Protein AF-A0A6B3H731-F1 (afdb_monomer_lite)

Secondary structure (DSSP, 8-state):
--SHHHHHHHHHHHHHHHHHHHHHHHHHHHHHHHTT--------PPPSSEEEEEEEEETTEEEEEEEEEETTEEEEEEEE-HHHHHTPPP-TT-

Structure (mmCIF, N/CA/C/O backbone):
data_AF-A0A6B3H731-F1
#
_entry.id   AF-A0A6B3H731-F1
#
loop_
_atom_site.group_PDB
_atom_site.id
_atom_site.type_symbol
_atom_site.label_atom_id
_atom_site.label_alt_id
_atom_site.label_comp_id
_atom_site.label_asym_id
_atom_site.label_entity_id
_atom_site.label_seq_id
_atom_site.pdbx_PDB_ins_code
_atom_site.Cartn_x
_atom_site.Cartn_y
_atom_site.Cartn_z
_atom_site.occupancy
_atom_site.B_iso_or_equiv
_atom_site.auth_seq_id
_atom_site.auth_comp_id
_atom_site.auth_asym_id
_atom_site.auth_atom_id
_atom_site.pdbx_PDB_model_num
ATOM 1 N N . TRP A 1 1 ? 11.940 8.317 -19.247 1.00 79.12 1 TRP A N 1
ATOM 2 C CA . TRP A 1 1 ? 12.871 7.214 -19.562 1.00 79.12 1 TRP A CA 1
ATOM 3 C C . TRP A 1 1 ? 12.722 6.131 -18.505 1.00 79.12 1 TRP A C 1
ATOM 5 O O . TRP A 1 1 ? 12.724 6.470 -17.331 1.00 79.12 1 TRP A O 1
ATOM 15 N N . SER A 1 2 ? 12.573 4.861 -18.895 1.00 95.94 2 SER A N 1
ATOM 16 C CA . SER A 1 2 ? 12.510 3.724 -17.961 1.00 95.94 2 SER A CA 1
ATOM 17 C C . SER A 1 2 ? 13.787 2.893 -18.087 1.00 95.94 2 SER A C 1
ATOM 19 O O . SER A 1 2 ? 13.890 2.011 -18.933 1.00 95.94 2 SER A O 1
ATOM 21 N N . ASN A 1 3 ? 14.808 3.231 -17.299 1.00 98.25 3 ASN A N 1
ATOM 22 C CA . ASN A 1 3 ? 16.081 2.507 -17.262 1.00 98.25 3 ASN A CA 1
ATOM 23 C C . ASN A 1 3 ? 16.543 2.298 -15.806 1.00 98.25 3 ASN A C 1
ATOM 25 O O . ASN A 1 3 ? 15.879 2.729 -14.862 1.00 98.25 3 ASN A O 1
ATOM 29 N N . ALA A 1 4 ? 17.668 1.605 -15.611 1.00 98.25 4 ALA A N 1
ATOM 30 C CA . ALA A 1 4 ? 18.162 1.268 -14.275 1.00 98.25 4 ALA A CA 1
ATOM 31 C C . ALA A 1 4 ? 18.496 2.497 -13.412 1.00 98.25 4 ALA A C 1
ATOM 33 O O . ALA A 1 4 ? 18.127 2.539 -12.237 1.00 98.25 4 ALA A O 1
ATOM 34 N N . ILE A 1 5 ? 19.150 3.504 -13.994 1.00 98.50 5 ILE A N 1
ATOM 35 C CA . ILE A 1 5 ? 19.560 4.716 -13.277 1.00 98.50 5 ILE A CA 1
ATOM 36 C C . ILE A 1 5 ? 18.344 5.556 -12.898 1.00 98.50 5 ILE A C 1
ATOM 38 O O . ILE A 1 5 ? 18.253 6.001 -11.758 1.00 98.50 5 ILE A O 1
ATOM 42 N N . GLU A 1 6 ? 17.369 5.700 -13.796 1.00 98.56 6 GLU A N 1
ATOM 43 C CA . GLU A 1 6 ? 16.138 6.439 -13.504 1.00 98.56 6 GLU A CA 1
ATOM 44 C C . GLU A 1 6 ? 15.301 5.763 -12.411 1.00 98.56 6 GLU A C 1
ATOM 46 O O . GLU A 1 6 ? 14.752 6.452 -11.557 1.00 98.56 6 GLU A O 1
ATOM 51 N N . ARG A 1 7 ? 15.267 4.422 -12.349 1.00 98.19 7 ARG A N 1
ATOM 52 C CA . ARG A 1 7 ? 14.618 3.694 -11.241 1.00 98.19 7 ARG A CA 1
ATOM 53 C C . ARG A 1 7 ? 15.286 3.970 -9.891 1.00 98.19 7 ARG A C 1
ATOM 55 O O . ARG A 1 7 ? 14.600 4.088 -8.878 1.00 98.19 7 ARG A O 1
ATOM 62 N N . ASN A 1 8 ? 16.614 4.078 -9.862 1.00 98.56 8 ASN A N 1
ATOM 63 C CA . ASN A 1 8 ? 17.347 4.428 -8.644 1.00 98.56 8 ASN A CA 1
ATOM 64 C C . ASN A 1 8 ? 17.148 5.897 -8.267 1.00 98.56 8 ASN A C 1
ATOM 66 O O . ASN A 1 8 ? 16.852 6.181 -7.108 1.00 98.56 8 ASN A O 1
ATOM 70 N N . ARG A 1 9 ? 17.223 6.807 -9.247 1.00 98.50 9 ARG A N 1
ATOM 71 C CA . ARG A 1 9 ? 16.932 8.233 -9.061 1.00 98.50 9 ARG A CA 1
ATOM 72 C C . ARG A 1 9 ? 15.538 8.420 -8.468 1.00 98.50 9 ARG A C 1
ATOM 74 O O . ARG A 1 9 ? 15.415 9.038 -7.417 1.00 98.50 9 ARG A O 1
ATOM 81 N N . ALA A 1 10 ? 14.511 7.830 -9.077 1.00 98.38 10 ALA A N 1
ATOM 82 C CA . ALA A 1 10 ? 13.131 7.934 -8.608 1.00 98.38 10 ALA A CA 1
ATOM 83 C C . ALA A 1 10 ? 12.977 7.492 -7.144 1.00 98.38 10 ALA A C 1
ATOM 85 O O . ALA A 1 10 ? 12.314 8.170 -6.363 1.00 98.38 10 ALA A O 1
ATOM 86 N N . ARG A 1 11 ? 13.649 6.405 -6.739 1.00 98.44 11 ARG A N 1
ATOM 87 C CA . ARG A 1 11 ? 13.611 5.920 -5.353 1.00 98.44 11 ARG A CA 1
ATOM 88 C C . ARG A 1 11 ? 14.160 6.939 -4.356 1.00 98.44 11 ARG A C 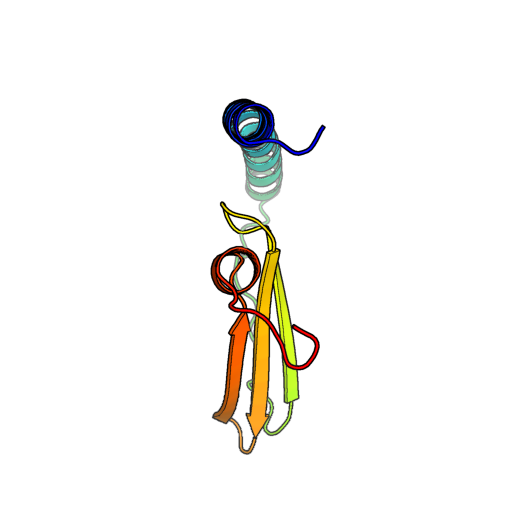1
ATOM 90 O O . ARG A 1 11 ? 13.559 7.117 -3.303 1.00 98.44 11 ARG A O 1
ATOM 97 N N . THR A 1 12 ? 15.261 7.619 -4.673 1.00 98.62 12 THR A N 1
ATOM 98 C CA . THR A 1 12 ? 15.823 8.654 -3.788 1.00 98.62 12 THR A CA 1
ATOM 99 C C . THR A 1 12 ? 14.915 9.877 -3.694 1.00 98.62 12 THR A C 1
ATOM 101 O O . THR A 1 12 ? 14.716 10.407 -2.606 1.00 98.62 12 THR A O 1
ATOM 104 N N . TYR A 1 13 ? 14.279 10.286 -4.794 1.00 98.62 13 TYR A N 1
ATOM 105 C CA . TYR A 1 13 ? 13.273 11.354 -4.738 1.00 98.62 13 TYR A CA 1
ATOM 106 C C . TYR A 1 13 ? 12.054 10.944 -3.900 1.00 98.62 13 TYR A C 1
ATOM 108 O O . TYR A 1 13 ? 11.526 11.762 -3.149 1.00 98.62 13 TYR A O 1
ATOM 116 N N . PHE A 1 14 ? 11.648 9.671 -3.956 1.00 98.62 14 PHE A N 1
ATOM 117 C CA . PHE A 1 14 ? 10.541 9.170 -3.143 1.00 98.62 14 PHE A CA 1
ATOM 118 C C . PHE A 1 14 ? 10.838 9.202 -1.636 1.00 98.62 14 PHE A C 1
ATOM 120 O O . PHE A 1 14 ? 9.918 9.377 -0.848 1.00 98.62 14 PHE A O 1
ATOM 127 N N . GLN A 1 15 ? 12.104 9.104 -1.212 1.00 98.81 15 GLN A N 1
ATOM 128 C CA . GLN A 1 15 ? 12.469 9.286 0.202 1.00 98.81 15 GLN A CA 1
ATOM 129 C C . GLN A 1 15 ? 12.097 10.692 0.694 1.00 98.81 15 GLN A C 1
ATOM 131 O O . GLN A 1 15 ? 11.454 10.834 1.733 1.00 98.81 15 GLN A O 1
ATOM 136 N N . ALA A 1 16 ? 12.456 11.726 -0.074 1.00 98.75 16 ALA A N 1
ATOM 137 C CA . ALA A 1 16 ? 12.109 13.109 0.250 1.00 98.75 16 ALA A CA 1
ATOM 138 C C . ALA A 1 16 ? 10.596 13.355 0.144 1.00 98.75 16 ALA A C 1
ATOM 140 O O . ALA A 1 16 ? 10.015 14.009 1.008 1.00 98.75 16 ALA A O 1
ATOM 141 N N . TYR A 1 17 ? 9.947 12.782 -0.874 1.00 98.81 17 TYR A N 1
ATOM 142 C CA . TYR A 1 17 ? 8.494 12.842 -1.022 1.00 98.81 17 TYR A CA 1
ATOM 143 C C . TYR A 1 17 ? 7.773 12.243 0.194 1.00 98.81 17 TYR A C 1
ATOM 145 O O . TYR A 1 17 ? 6.887 12.877 0.757 1.00 98.81 17 TYR A O 1
ATOM 153 N N . ALA A 1 18 ? 8.182 11.052 0.638 1.00 98.56 18 ALA A N 1
ATOM 154 C CA . ALA A 1 18 ? 7.596 10.385 1.796 1.00 98.56 18 ALA A CA 1
ATOM 155 C C . ALA A 1 18 ? 7.802 11.188 3.089 1.00 98.56 18 ALA A C 1
ATOM 157 O O . ALA A 1 18 ? 6.892 11.254 3.910 1.00 98.56 18 ALA A O 1
ATOM 158 N N . ALA A 1 19 ? 8.955 11.846 3.254 1.00 98.75 19 ALA A N 1
ATOM 159 C CA . ALA A 1 19 ? 9.189 12.745 4.383 1.00 98.75 19 ALA A CA 1
ATOM 160 C C . ALA A 1 19 ? 8.233 13.952 4.367 1.00 98.75 19 ALA A C 1
ATOM 162 O O . ALA A 1 19 ? 7.654 14.291 5.396 1.00 98.75 19 ALA A O 1
ATOM 163 N N . ALA A 1 20 ? 8.016 14.565 3.199 1.00 98.81 20 ALA A N 1
ATOM 164 C CA . ALA A 1 20 ? 7.064 15.666 3.053 1.00 98.81 20 ALA A CA 1
ATOM 165 C C . ALA A 1 20 ? 5.616 15.217 3.321 1.00 98.81 20 ALA A C 1
ATOM 167 O O . ALA A 1 20 ? 4.889 15.884 4.054 1.00 98.81 20 ALA A O 1
ATOM 168 N N . ALA A 1 21 ? 5.214 14.058 2.791 1.00 98.75 21 ALA A N 1
ATOM 169 C CA . ALA A 1 21 ? 3.902 13.475 3.057 1.00 98.75 21 ALA A CA 1
ATOM 170 C C . ALA A 1 21 ? 3.703 13.174 4.553 1.00 98.75 21 ALA A C 1
ATOM 172 O O . ALA A 1 21 ? 2.639 13.447 5.100 1.00 98.75 21 ALA A O 1
ATOM 173 N N . ALA A 1 22 ? 4.737 12.676 5.239 1.00 98.81 22 ALA A N 1
ATOM 174 C CA . ALA A 1 22 ? 4.678 12.404 6.672 1.00 98.81 22 ALA A CA 1
ATOM 175 C C . ALA A 1 22 ? 4.447 13.672 7.508 1.00 98.81 22 ALA A C 1
ATOM 177 O O . ALA A 1 22 ? 3.677 13.617 8.463 1.00 98.81 22 ALA A O 1
ATOM 178 N N . LEU A 1 23 ? 5.059 14.808 7.147 1.00 98.81 23 LEU A N 1
ATOM 179 C CA . LEU A 1 23 ? 4.791 16.089 7.816 1.00 98.81 23 LEU A CA 1
ATOM 180 C C . LEU A 1 23 ? 3.324 16.498 7.661 1.00 98.81 23 LEU A C 1
ATOM 182 O O . LEU A 1 23 ? 2.674 16.811 8.654 1.00 98.81 23 LEU A O 1
ATOM 186 N N . HIS A 1 24 ? 2.786 16.399 6.444 1.00 98.69 24 HIS A N 1
ATOM 187 C CA . HIS A 1 24 ? 1.375 16.681 6.189 1.00 98.69 24 HIS A CA 1
ATOM 188 C C . HIS A 1 24 ? 0.448 15.775 7.018 1.00 98.69 24 HIS A C 1
ATOM 190 O O . HIS A 1 24 ? -0.453 16.260 7.696 1.00 98.69 24 HIS A O 1
ATOM 196 N N . PHE A 1 25 ? 0.685 14.460 7.031 1.00 98.75 25 PHE A N 1
ATOM 197 C CA . PHE A 1 25 ? -0.141 13.535 7.812 1.00 98.75 25 PHE A CA 1
ATOM 198 C C . PHE A 1 25 ? 0.001 13.737 9.324 1.00 98.75 25 PHE A C 1
ATOM 200 O O . PHE A 1 25 ? -0.974 13.557 10.049 1.00 98.75 25 PHE A O 1
ATOM 207 N N . ALA A 1 26 ? 1.179 14.137 9.810 1.00 98.81 26 ALA A N 1
ATOM 208 C CA . ALA A 1 26 ? 1.375 14.474 11.215 1.00 98.81 26 ALA A CA 1
ATOM 209 C C . ALA A 1 26 ? 0.561 15.713 11.617 1.00 98.81 26 ALA A C 1
ATOM 211 O O . ALA A 1 26 ? -0.058 15.711 12.678 1.00 98.81 26 ALA A O 1
ATOM 212 N N . GLU A 1 27 ? 0.510 16.743 10.771 1.00 98.75 27 GLU A N 1
ATOM 213 C CA . GLU A 1 27 ? -0.335 17.922 10.999 1.00 98.75 27 GLU A CA 1
ATOM 214 C C . GLU A 1 27 ? -1.818 17.540 11.056 1.00 98.75 27 GLU A C 1
ATOM 216 O O . GLU A 1 27 ? -2.492 17.871 12.032 1.00 98.75 27 GLU A O 1
ATOM 221 N N . GLN A 1 28 ? -2.297 16.762 10.081 1.00 98.75 28 GLN A N 1
ATOM 222 C CA . GLN A 1 28 ? -3.680 16.271 10.051 1.00 98.75 28 GLN A CA 1
ATOM 223 C C . GLN A 1 28 ? -4.020 15.430 11.292 1.00 98.75 28 GLN A C 1
ATOM 225 O O . GLN A 1 28 ? -5.046 15.643 11.933 1.00 98.75 28 GLN A O 1
ATOM 230 N N . ALA A 1 29 ? -3.131 14.522 11.703 1.00 98.62 29 ALA A N 1
ATOM 231 C CA . ALA A 1 29 ? -3.325 13.734 12.918 1.00 98.62 29 ALA A CA 1
ATOM 232 C C . ALA A 1 29 ? -3.393 14.617 14.179 1.00 98.62 29 ALA A C 1
ATOM 234 O O . ALA A 1 29 ? -4.209 14.375 15.070 1.00 98.62 29 ALA A O 1
ATOM 235 N N . MET A 1 30 ? -2.570 15.667 14.262 1.00 98.69 30 MET A N 1
ATOM 236 C CA . MET A 1 30 ? -2.613 16.609 15.382 1.00 98.69 30 MET A CA 1
ATOM 237 C C . MET A 1 30 ? -3.899 17.439 15.404 1.00 98.69 30 MET A C 1
ATOM 239 O O . MET A 1 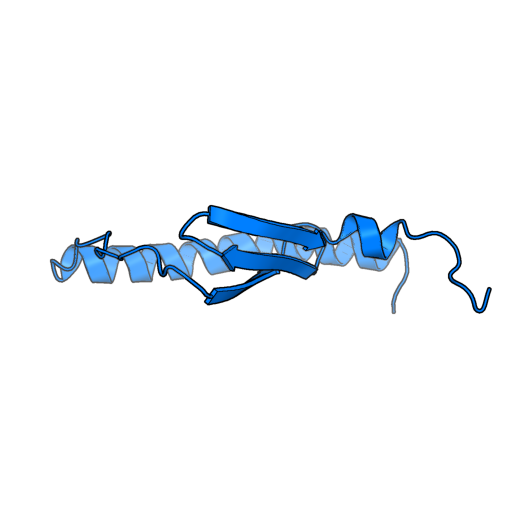30 ? -4.387 17.752 16.491 1.00 98.69 30 MET A O 1
ATOM 243 N N . GLU A 1 31 ? -4.455 17.797 14.246 1.00 98.69 31 GLU A N 1
ATOM 244 C CA . GLU A 1 31 ? -5.754 18.474 14.145 1.00 98.69 31 GLU A CA 1
ATOM 245 C C . GLU A 1 31 ? -6.890 17.602 14.692 1.00 98.69 31 GLU A C 1
ATOM 247 O O . GLU A 1 31 ? -7.670 18.078 15.520 1.00 98.69 31 GLU A O 1
ATOM 252 N N . GLU A 1 32 ? -6.938 16.322 14.313 1.00 98.75 32 GLU A N 1
ATOM 253 C CA . GLU A 1 32 ? -7.912 15.351 14.834 1.00 98.75 32 GLU A CA 1
ATOM 254 C C . GLU A 1 32 ? -7.833 15.232 16.363 1.00 98.75 32 GLU A C 1
ATOM 256 O O . GLU A 1 32 ? -8.840 15.381 17.065 1.00 98.75 32 GLU A O 1
ATOM 261 N N . VAL A 1 33 ? -6.618 15.065 16.900 1.00 98.56 33 VAL A N 1
ATOM 262 C CA . VAL A 1 33 ? -6.384 14.960 18.349 1.00 98.56 33 VAL A CA 1
ATOM 263 C C . VAL A 1 33 ? -6.788 16.243 19.078 1.00 98.56 33 VAL A C 1
ATOM 265 O O . VAL A 1 33 ? -7.466 16.178 20.104 1.00 98.56 33 VAL A O 1
ATOM 268 N N . ARG A 1 34 ? -6.414 17.421 18.559 1.00 98.56 34 ARG A N 1
ATOM 269 C CA . ARG A 1 34 ? -6.771 18.722 19.160 1.00 98.56 34 ARG A CA 1
ATOM 270 C C . ARG A 1 34 ? -8.272 18.984 19.138 1.00 98.56 34 ARG A C 1
ATOM 272 O O . ARG A 1 34 ? -8.781 19.635 20.044 1.00 98.56 34 ARG A O 1
ATOM 279 N N . ALA A 1 35 ? -8.973 18.468 18.135 1.00 98.62 35 ALA A N 1
ATOM 280 C CA . ALA A 1 35 ? -10.425 18.529 18.057 1.00 98.62 35 ALA A CA 1
ATOM 281 C C . ALA A 1 35 ? -11.130 17.476 18.937 1.00 98.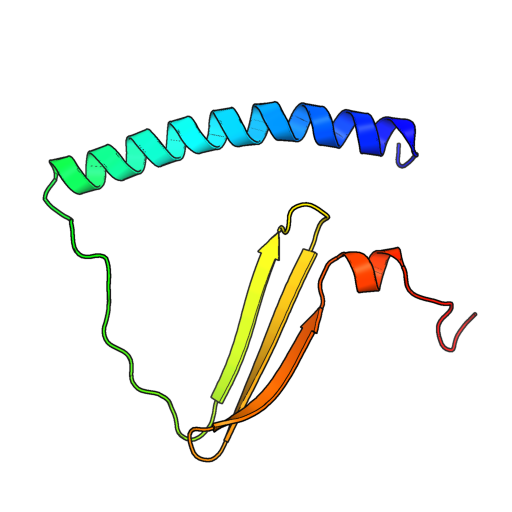62 35 ALA A C 1
ATOM 283 O O . ALA A 1 35 ? -12.359 17.421 18.949 1.00 98.62 35 ALA A O 1
ATOM 284 N N . GLY A 1 36 ? -10.376 16.640 19.661 1.00 98.69 36 GLY A N 1
ATOM 285 C CA . GLY A 1 36 ? -10.904 15.595 20.538 1.00 98.69 36 GLY A CA 1
ATOM 286 C C . GLY A 1 36 ? -11.383 14.335 19.811 1.00 98.69 36 GLY A C 1
ATOM 287 O O . GLY A 1 36 ? -11.955 13.455 20.452 1.00 98.69 36 GLY A O 1
ATOM 288 N N . ARG A 1 37 ? -11.152 14.212 18.496 1.00 98.50 37 ARG A N 1
ATOM 289 C CA . ARG A 1 37 ? -11.537 13.041 17.692 1.00 98.50 37 ARG A CA 1
ATOM 290 C C . ARG A 1 37 ? -10.468 11.959 17.801 1.00 98.50 37 ARG A C 1
ATOM 292 O O . ARG A 1 37 ? -9.589 11.829 16.960 1.00 98.50 37 ARG A O 1
ATOM 299 N N . THR A 1 38 ? -10.525 11.199 18.889 1.00 98.19 38 THR A N 1
ATOM 300 C CA . THR A 1 38 ? -9.503 10.198 19.243 1.00 98.19 38 THR A CA 1
ATOM 301 C C . THR A 1 38 ? -9.967 8.747 19.086 1.00 98.19 38 THR A C 1
ATOM 303 O O . THR A 1 38 ? -9.229 7.825 19.438 1.00 98.19 38 THR A O 1
ATOM 306 N N . GLN A 1 39 ? -11.167 8.513 18.541 1.00 98.00 39 GLN A N 1
ATOM 307 C CA . GLN A 1 39 ? -11.620 7.169 18.180 1.00 98.00 39 GLN A CA 1
ATOM 308 C C . GLN A 1 39 ? -10.746 6.616 17.045 1.00 98.00 39 GLN A C 1
ATOM 310 O O . GLN A 1 39 ? -10.548 7.268 16.027 1.00 98.00 39 GLN A O 1
ATOM 315 N N . THR A 1 40 ? -10.225 5.405 17.224 1.00 97.62 40 THR A N 1
ATOM 316 C CA . THR A 1 40 ? -9.288 4.756 16.283 1.00 97.62 40 THR A CA 1
ATOM 317 C C . THR A 1 40 ? -9.744 3.362 15.847 1.00 97.62 40 THR A C 1
ATOM 319 O O . THR A 1 40 ? -9.027 2.672 15.127 1.00 97.62 40 THR A O 1
ATOM 322 N N . TRP A 1 41 ? -10.939 2.944 16.275 1.00 97.94 41 TRP A N 1
ATOM 323 C CA . TRP A 1 41 ? -11.513 1.634 15.994 1.00 97.94 41 TRP A CA 1
ATOM 324 C C . TRP A 1 41 ? -13.021 1.736 15.771 1.00 97.94 41 TRP A C 1
ATOM 326 O O . TRP A 1 41 ? -13.709 2.457 16.498 1.00 97.94 41 TRP A O 1
ATOM 336 N N . GLU A 1 42 ? -13.508 0.971 14.800 1.00 97.56 42 GLU A N 1
ATOM 337 C CA . GLU A 1 42 ? -14.926 0.766 14.524 1.00 97.56 42 GLU A CA 1
ATOM 338 C C . GLU A 1 42 ? -15.223 -0.734 14.597 1.00 97.56 42 GLU A C 1
ATOM 340 O O . GLU A 1 42 ? -14.423 -1.551 14.128 1.00 97.56 42 GLU A O 1
ATOM 345 N N . GLN A 1 43 ? -16.341 -1.109 15.220 1.00 97.81 43 GLN A N 1
ATOM 346 C CA . GLN A 1 43 ? -16.717 -2.515 15.309 1.00 97.81 43 GLN A CA 1
ATOM 347 C C . GLN A 1 43 ? -17.180 -3.006 13.935 1.00 97.81 43 GLN A C 1
ATOM 349 O O . GLN A 1 43 ? -17.859 -2.298 13.197 1.00 97.81 43 GLN A O 1
ATOM 354 N N . PHE A 1 44 ? -16.825 -4.240 13.594 1.00 97.31 44 PHE A N 1
ATOM 355 C CA . PHE A 1 44 ? -17.314 -4.895 12.392 1.00 97.31 44 PHE A CA 1
ATOM 356 C C . PHE A 1 44 ? -17.658 -6.348 12.698 1.00 97.31 44 PHE A C 1
ATOM 358 O O . PHE A 1 44 ? -17.050 -6.971 13.572 1.00 97.31 44 PHE A O 1
ATOM 365 N N . ASP A 1 45 ? -18.599 -6.883 11.932 1.00 97.88 45 ASP A N 1
ATOM 366 C CA . ASP A 1 45 ? -18.958 -8.294 11.949 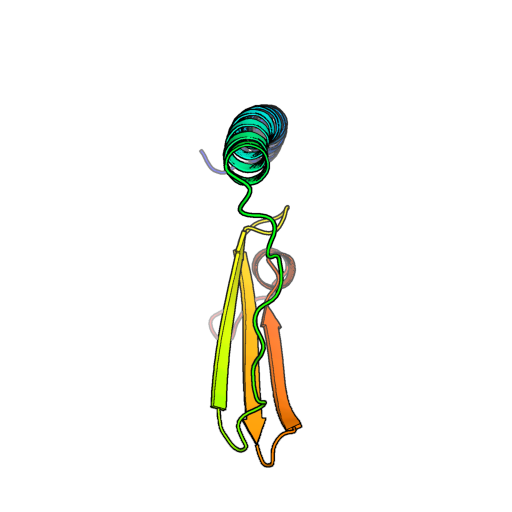1.00 97.88 45 ASP A CA 1
ATOM 367 C C . ASP A 1 45 ? -18.343 -8.991 10.733 1.00 97.88 45 ASP A C 1
ATOM 369 O O . ASP A 1 45 ? -18.255 -8.422 9.641 1.00 97.88 45 ASP A O 1
ATOM 373 N N . VAL A 1 46 ? -17.893 -10.233 10.915 1.00 97.56 46 VAL A N 1
ATOM 374 C CA . VAL A 1 46 ? -17.390 -11.048 9.806 1.00 97.56 46 VAL A CA 1
ATOM 375 C C . VAL A 1 46 ? -18.598 -11.615 9.054 1.00 97.56 46 VAL A C 1
ATOM 377 O O . VAL A 1 46 ? -19.382 -12.342 9.662 1.00 97.56 46 VAL A O 1
ATOM 380 N N . PRO A 1 47 ? -18.775 -11.306 7.758 1.00 97.88 47 PRO A N 1
ATOM 381 C CA . PRO A 1 47 ? -19.882 -11.853 6.979 1.00 97.88 47 PRO A CA 1
ATOM 382 C C . PRO A 1 47 ? -19.686 -13.354 6.731 1.00 97.88 47 PRO A C 1
ATOM 384 O O . PRO A 1 47 ? -18.553 -13.807 6.573 1.00 97.88 47 PRO A O 1
ATOM 387 N N . ASP A 1 48 ? -20.779 -14.115 6.618 1.00 98.31 48 ASP A N 1
ATOM 388 C CA . ASP A 1 48 ? -20.705 -15.538 6.253 1.00 98.31 48 ASP A CA 1
ATOM 389 C C . ASP A 1 48 ? -20.125 -15.732 4.840 1.00 98.31 48 ASP A C 1
ATOM 391 O O . ASP A 1 48 ? -19.285 -16.602 4.636 1.00 98.31 48 ASP A O 1
ATOM 395 N N . GLU A 1 49 ? -20.510 -14.876 3.887 1.00 98.56 49 GLU A N 1
ATOM 396 C CA . GLU A 1 49 ? -20.057 -14.879 2.489 1.00 98.56 49 GLU A CA 1
ATOM 397 C C . GLU A 1 49 ? -19.656 -13.461 2.058 1.00 98.56 49 GLU A C 1
ATOM 399 O O . GLU A 1 49 ? -20.431 -12.516 2.218 1.00 98.56 49 GLU A O 1
ATOM 404 N N . SER A 1 50 ? -18.454 -13.284 1.498 1.00 98.50 50 SER A N 1
ATOM 405 C CA . SER A 1 50 ? -18.005 -11.982 0.979 1.00 98.50 50 SER A CA 1
ATOM 406 C C . SER A 1 50 ? -16.795 -12.096 0.050 1.00 98.50 50 SER A C 1
ATOM 408 O O . SER A 1 50 ? -16.033 -13.062 0.101 1.00 98.50 50 SER A O 1
ATOM 410 N N . ILE A 1 51 ? -16.584 -11.071 -0.778 1.00 98.56 51 ILE A N 1
ATOM 411 C CA . ILE A 1 51 ? -15.345 -10.860 -1.529 1.00 98.56 51 ILE A CA 1
ATOM 412 C C . ILE A 1 51 ? -14.773 -9.485 -1.190 1.00 98.56 51 ILE A C 1
ATOM 414 O O . ILE A 1 51 ? -15.509 -8.511 -1.047 1.00 98.56 51 ILE A O 1
ATOM 418 N N . GLY A 1 52 ? -13.450 -9.396 -1.089 1.00 98.38 52 GLY A N 1
ATOM 419 C CA . GLY A 1 52 ? -12.758 -8.153 -0.774 1.00 98.38 52 GLY A CA 1
ATOM 420 C C . GLY A 1 52 ? -11.436 -8.032 -1.514 1.00 98.38 52 GLY A C 1
ATOM 421 O O . GLY A 1 52 ? -10.746 -9.025 -1.759 1.00 98.38 52 GLY A O 1
ATOM 422 N N . VAL A 1 53 ? -11.072 -6.795 -1.851 1.00 98.50 53 VAL A N 1
ATOM 423 C CA . VAL A 1 53 ? -9.753 -6.466 -2.386 1.00 98.50 53 VAL A CA 1
ATOM 424 C C . VAL A 1 53 ? -9.163 -5.272 -1.643 1.00 98.50 53 VAL A C 1
ATOM 426 O O . VAL A 1 53 ? -9.801 -4.231 -1.514 1.00 98.50 53 VAL A O 1
ATOM 429 N N . GLY A 1 54 ? -7.941 -5.434 -1.141 1.00 98.50 54 GLY A N 1
ATOM 430 C CA . GLY A 1 54 ? -7.147 -4.353 -0.562 1.00 98.50 54 GLY A CA 1
ATOM 431 C C . GLY A 1 54 ? -6.042 -3.945 -1.525 1.00 98.50 54 GLY A C 1
ATOM 432 O O . GLY A 1 54 ? -5.269 -4.803 -1.946 1.00 98.50 54 GLY A O 1
ATOM 433 N N . PHE A 1 55 ? -5.956 -2.656 -1.853 1.00 98.69 55 PHE A N 1
ATOM 434 C CA . PHE A 1 55 ? -4.886 -2.094 -2.676 1.00 98.69 55 PHE A CA 1
ATOM 435 C C . PHE A 1 55 ? -3.970 -1.214 -1.840 1.00 98.69 55 PHE A C 1
ATOM 437 O O . PHE A 1 55 ? -4.424 -0.467 -0.975 1.00 98.69 55 PHE A O 1
ATOM 444 N N . THR A 1 56 ? -2.678 -1.263 -2.139 1.00 98.25 56 THR A N 1
ATOM 445 C CA . THR A 1 56 ? -1.714 -0.286 -1.641 1.00 98.25 56 THR A CA 1
ATOM 446 C C . THR A 1 56 ? -0.527 -0.180 -2.591 1.00 98.25 56 THR A C 1
ATOM 448 O O . THR A 1 56 ? -0.177 -1.139 -3.283 1.00 98.25 56 THR A O 1
ATOM 451 N N . GLU A 1 57 ? 0.111 0.984 -2.617 1.00 98.19 57 GLU A N 1
ATOM 452 C CA . GLU A 1 57 ? 1.436 1.129 -3.212 1.00 98.19 57 GLU A CA 1
ATOM 453 C C . GLU A 1 57 ? 2.475 0.676 -2.188 1.00 98.19 57 GLU A C 1
ATOM 455 O O . GLU A 1 57 ? 2.825 1.394 -1.248 1.00 98.19 57 GLU A O 1
ATOM 460 N N . ALA A 1 58 ? 2.963 -0.554 -2.349 1.00 97.88 58 ALA A N 1
ATOM 461 C CA . ALA A 1 58 ? 4.063 -1.045 -1.540 1.00 97.88 58 ALA A CA 1
ATOM 462 C C . ALA A 1 58 ? 5.376 -0.362 -1.959 1.00 97.88 58 ALA A C 1
ATOM 464 O O . ALA A 1 58 ? 5.505 0.225 -3.030 1.00 97.88 58 ALA A O 1
ATOM 465 N N . VAL A 1 59 ? 6.427 -0.521 -1.150 1.00 97.88 59 VAL A N 1
ATOM 466 C CA . VAL A 1 59 ? 7.738 0.144 -1.350 1.00 97.88 59 VAL A CA 1
ATOM 467 C C . VAL A 1 59 ? 8.386 -0.146 -2.723 1.00 97.88 59 VAL A C 1
ATOM 469 O O . VAL A 1 59 ? 9.339 0.517 -3.131 1.00 97.88 59 VAL A O 1
ATOM 472 N N . ARG A 1 60 ? 7.906 -1.166 -3.443 1.00 98.31 60 ARG A N 1
ATOM 473 C CA . ARG A 1 60 ? 8.421 -1.586 -4.755 1.00 98.31 60 ARG A CA 1
ATOM 474 C C . ARG A 1 60 ? 7.380 -1.477 -5.883 1.00 98.31 60 ARG A C 1
ATOM 476 O O . ARG A 1 60 ? 7.667 -1.953 -6.977 1.00 98.31 60 ARG A O 1
ATOM 483 N N . GLY A 1 61 ? 6.218 -0.874 -5.626 1.00 98.06 61 GLY A N 1
ATOM 484 C CA . GLY A 1 61 ? 5.098 -0.740 -6.561 1.00 98.06 61 GLY A CA 1
ATOM 485 C C . GLY A 1 61 ? 3.817 -1.417 -6.062 1.00 98.06 61 GLY A C 1
ATOM 486 O O . GLY A 1 61 ? 3.708 -1.761 -4.883 1.00 98.06 61 GLY A O 1
ATOM 487 N N . VAL A 1 62 ? 2.897 -1.677 -6.993 1.00 98.19 62 VAL A N 1
ATOM 488 C CA . VAL A 1 62 ? 1.551 -2.214 -6.739 1.00 98.19 62 VAL A CA 1
ATOM 489 C C . VAL A 1 62 ? 1.525 -3.455 -5.839 1.00 98.19 62 VAL A C 1
ATOM 491 O O . VAL A 1 62 ? 2.263 -4.418 -6.052 1.00 98.19 62 VAL A O 1
ATOM 494 N N . LEU A 1 63 ? 0.628 -3.445 -4.855 1.00 98.62 63 LEU A N 1
ATOM 495 C CA . LEU A 1 63 ? 0.253 -4.592 -4.035 1.00 98.62 63 LEU A CA 1
ATOM 496 C C . LEU A 1 63 ? -1.275 -4.699 -3.985 1.00 98.62 63 LEU A C 1
ATOM 498 O O . LEU A 1 63 ? -1.955 -3.739 -3.618 1.00 98.62 63 LEU A O 1
ATOM 502 N N . SER A 1 64 ? -1.803 -5.884 -4.300 1.00 98.62 64 SER A N 1
ATOM 503 C CA . SER A 1 64 ? -3.211 -6.218 -4.075 1.00 98.62 64 SER A CA 1
ATOM 504 C C . SER A 1 64 ? -3.363 -7.484 -3.239 1.00 98.62 64 SER A C 1
ATOM 506 O O . SER A 1 64 ? -2.621 -8.449 -3.404 1.00 98.62 64 SER A O 1
ATOM 508 N N . HIS A 1 65 ? -4.315 -7.483 -2.312 1.00 98.75 65 HIS A N 1
ATOM 509 C CA . HIS A 1 65 ? -4.727 -8.658 -1.546 1.00 98.75 65 HIS A CA 1
ATOM 510 C C . HIS A 1 65 ? -6.171 -8.983 -1.912 1.00 98.75 65 HIS A C 1
ATOM 512 O O . HIS A 1 65 ? -7.050 -8.164 -1.667 1.00 98.75 65 HIS A O 1
ATOM 518 N N . HIS A 1 66 ? -6.416 -10.162 -2.481 1.00 98.69 66 HIS A N 1
ATOM 519 C CA . HIS A 1 66 ? -7.749 -10.627 -2.864 1.00 98.69 66 HIS A CA 1
ATOM 520 C C . HIS A 1 66 ? -8.216 -11.705 -1.882 1.00 98.69 66 HIS A C 1
ATOM 522 O O . HIS A 1 66 ? -7.579 -12.754 -1.776 1.00 98.69 66 HIS A O 1
ATOM 528 N N . MET A 1 67 ? -9.313 -11.449 -1.169 1.00 98.56 67 MET A N 1
ATOM 529 C CA . MET A 1 67 ? -9.888 -12.343 -0.160 1.00 98.56 67 MET A CA 1
ATOM 530 C C . MET A 1 67 ? -11.301 -12.772 -0.566 1.00 98.56 67 MET A C 1
ATOM 532 O O . MET A 1 67 ? -12.096 -11.958 -1.032 1.00 98.56 67 MET A O 1
ATOM 536 N N . VAL A 1 68 ? -11.618 -14.045 -0.339 1.00 98.81 68 VAL A N 1
ATOM 537 C CA . VAL A 1 68 ? -12.979 -14.591 -0.388 1.00 98.81 68 VAL A CA 1
ATOM 538 C C . VAL A 1 68 ? -13.284 -15.224 0.964 1.00 98.81 68 VAL A C 1
ATOM 540 O O . VAL A 1 68 ? -12.488 -16.029 1.456 1.00 98.81 68 VAL A O 1
ATOM 543 N N . ILE A 1 69 ? -14.426 -14.869 1.544 1.00 98.75 69 ILE A N 1
ATOM 544 C CA . ILE A 1 69 ? -14.958 -15.430 2.785 1.00 98.75 69 ILE A CA 1
ATOM 545 C C . ILE A 1 69 ? -16.126 -16.357 2.435 1.00 98.75 69 ILE A C 1
ATOM 547 O O . ILE A 1 69 ? -16.963 -15.970 1.621 1.00 98.75 69 ILE A O 1
ATOM 551 N N . ARG A 1 70 ? -16.148 -17.558 3.029 1.00 98.44 70 ARG A N 1
ATOM 552 C CA . ARG A 1 70 ? -17.267 -18.517 3.020 1.00 98.44 70 ARG A CA 1
ATOM 553 C C . ARG A 1 70 ? -17.414 -19.167 4.386 1.00 98.44 70 ARG A C 1
ATOM 555 O O . ARG A 1 70 ? -16.395 -19.469 5.014 1.00 98.44 70 ARG A O 1
ATOM 562 N N . ASP A 1 71 ? -18.643 -19.392 4.837 1.00 98.06 71 ASP A N 1
ATOM 563 C CA . ASP A 1 71 ? -18.968 -19.885 6.184 1.00 98.06 71 ASP A CA 1
ATOM 564 C C . ASP A 1 71 ? -18.200 -19.140 7.302 1.00 98.06 71 AS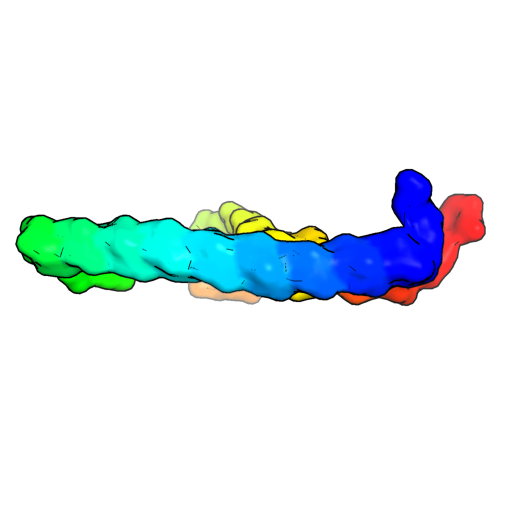P A C 1
ATOM 566 O O . ASP A 1 71 ? -17.665 -19.748 8.238 1.00 98.06 71 ASP A O 1
ATOM 570 N N . GLY A 1 72 ? -18.045 -17.820 7.148 1.00 97.88 72 GLY A N 1
ATOM 571 C CA . GLY A 1 72 ? -17.322 -16.959 8.092 1.00 97.88 72 GLY A CA 1
ATOM 572 C C . GLY A 1 72 ? -15.806 -17.208 8.152 1.00 97.88 72 GLY A C 1
ATOM 573 O O . GLY A 1 72 ? -15.137 -16.783 9.096 1.00 97.88 72 GLY A O 1
ATOM 574 N N . LYS A 1 73 ? -15.235 -17.915 7.168 1.00 98.19 73 LYS A N 1
ATOM 575 C CA . LYS A 1 73 ? -13.809 -18.276 7.093 1.00 98.19 73 LYS A CA 1
ATOM 576 C C . LYS A 1 73 ? -13.193 -17.851 5.768 1.00 98.19 73 LYS A C 1
ATOM 578 O O . LYS A 1 73 ? -13.869 -17.739 4.753 1.00 98.19 73 LYS A O 1
ATOM 583 N N . ILE A 1 74 ? -11.873 -17.671 5.751 1.00 98.56 74 ILE A N 1
ATOM 584 C CA . ILE A 1 74 ? -11.127 -17.420 4.512 1.00 98.56 74 ILE A CA 1
ATOM 585 C C . ILE A 1 74 ? -11.202 -18.674 3.633 1.00 98.56 74 ILE A C 1
ATOM 587 O O . ILE A 1 74 ? -10.561 -19.682 3.922 1.00 98.56 74 ILE A O 1
ATOM 591 N N . ALA A 1 75 ? -11.962 -18.596 2.547 1.00 98.62 75 ALA A N 1
ATOM 592 C CA . ALA A 1 75 ? -12.055 -19.651 1.544 1.00 98.62 75 ALA A CA 1
ATOM 593 C C . ALA A 1 75 ? -10.989 -19.505 0.454 1.00 98.62 75 ALA A C 1
ATOM 595 O O . ALA A 1 75 ? -10.588 -20.493 -0.157 1.00 98.62 75 ALA A O 1
ATOM 596 N N . ASN A 1 76 ? -10.534 -18.274 0.193 1.00 98.75 76 ASN A N 1
ATOM 597 C CA . ASN A 1 76 ? -9.468 -17.999 -0.762 1.00 98.75 76 ASN A CA 1
ATOM 598 C C . ASN A 1 76 ? -8.698 -16.728 -0.381 1.00 98.75 76 ASN A C 1
ATOM 600 O O . ASN A 1 76 ? -9.317 -15.726 -0.018 1.00 98.75 76 ASN A O 1
ATOM 604 N N . TYR A 1 77 ? -7.368 -16.743 -0.497 1.00 98.69 77 TYR A N 1
ATOM 605 C CA . TYR A 1 77 ? -6.533 -15.573 -0.212 1.00 98.69 77 TYR A CA 1
ATOM 606 C C . TYR A 1 77 ? -5.319 -15.508 -1.132 1.00 98.69 77 TYR A C 1
ATOM 608 O O . TYR A 1 77 ? -4.465 -16.391 -1.100 1.00 98.69 77 TYR A O 1
ATOM 616 N N . HIS A 1 78 ? -5.230 -14.445 -1.926 1.00 98.75 78 HIS A N 1
ATOM 617 C CA . HIS A 1 78 ? -4.158 -14.258 -2.897 1.00 98.75 78 HIS A CA 1
ATOM 618 C C . HIS A 1 78 ? -3.578 -12.845 -2.809 1.00 98.75 78 HIS A C 1
ATOM 620 O O . HIS A 1 78 ? -4.199 -11.889 -3.288 1.00 98.75 78 HIS A O 1
ATOM 626 N N . PRO A 1 79 ? -2.390 -12.688 -2.204 1.00 98.38 79 PRO A N 1
ATOM 627 C CA . PRO A 1 79 ? -1.621 -11.466 -2.316 1.00 98.38 79 PRO A CA 1
ATOM 628 C C . PRO A 1 79 ? -0.797 -11.475 -3.611 1.00 98.38 79 PRO A C 1
ATOM 630 O O . PRO A 1 79 ? -0.058 -12.421 -3.885 1.00 98.38 79 PRO A O 1
ATOM 633 N N . TYR A 1 80 ? -0.842 -10.372 -4.354 1.00 98.56 80 TYR A N 1
ATOM 634 C CA . TYR A 1 80 ? 0.033 -10.091 -5.492 1.00 98.56 80 TYR A CA 1
ATOM 635 C C . TYR A 1 80 ? 0.925 -8.874 -5.202 1.00 98.56 80 TYR A C 1
ATOM 637 O O . TYR A 1 80 ? 0.611 -7.757 -5.622 1.00 98.56 80 TYR A O 1
ATOM 645 N N . PRO A 1 81 ? 2.040 -9.059 -4.462 1.00 98.44 81 PRO A N 1
ATOM 646 C CA . PRO A 1 81 ? 3.051 -8.020 -4.277 1.00 98.44 81 PRO A CA 1
ATOM 647 C C . PRO A 1 81 ? 3.699 -7.562 -5.589 1.00 98.44 81 PRO A C 1
ATOM 649 O O . PRO A 1 81 ? 3.604 -8.253 -6.605 1.00 98.44 81 PRO A O 1
ATOM 652 N N . PRO A 1 82 ? 4.470 -6.460 -5.570 1.00 98.56 82 PRO A N 1
ATOM 653 C CA . PRO A 1 82 ? 5.120 -5.946 -6.776 1.00 98.56 82 PRO A CA 1
ATOM 654 C C . PRO A 1 82 ? 6.207 -6.882 -7.317 1.00 98.56 82 PRO A C 1
ATOM 656 O O . PRO A 1 82 ? 6.487 -6.888 -8.514 1.00 98.56 82 PRO A O 1
ATOM 659 N N . THR A 1 83 ? 6.868 -7.669 -6.462 1.00 98.50 83 THR A N 1
ATOM 660 C CA . THR A 1 83 ? 7.945 -8.570 -6.901 1.00 98.50 83 THR A CA 1
ATOM 661 C C . THR A 1 83 ? 7.447 -9.676 -7.838 1.00 98.50 83 THR A C 1
ATOM 663 O O . THR A 1 83 ? 8.109 -9.870 -8.849 1.00 98.50 83 THR A O 1
ATOM 666 N N . PRO A 1 84 ? 6.308 -10.358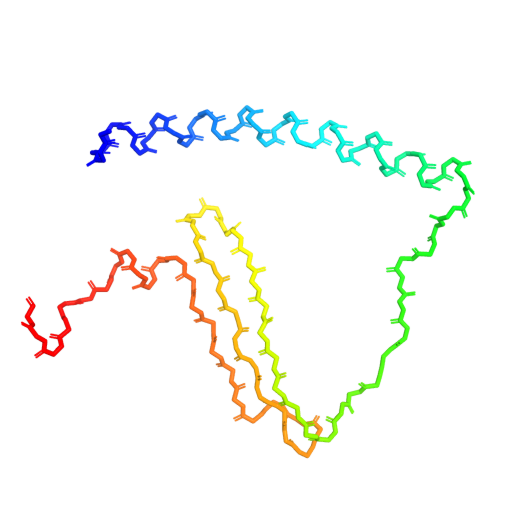 -7.592 1.00 98.38 84 PRO A N 1
ATOM 667 C CA . PRO A 1 84 ? 5.691 -11.251 -8.574 1.00 98.38 84 PRO A CA 1
ATOM 668 C C . PRO A 1 84 ? 5.533 -10.664 -9.979 1.00 98.38 84 PRO A C 1
ATOM 670 O O . PRO A 1 84 ? 5.809 -11.362 -10.944 1.00 98.38 84 PRO A O 1
ATOM 673 N N . TRP A 1 85 ? 5.175 -9.383 -10.106 1.00 98.06 85 TRP A N 1
ATOM 674 C CA . TRP A 1 85 ? 5.110 -8.712 -11.410 1.00 98.06 85 TRP A CA 1
ATOM 675 C C . TRP A 1 85 ? 6.502 -8.511 -12.018 1.00 98.06 85 TRP A C 1
ATOM 677 O O . TRP A 1 85 ? 6.751 -8.867 -13.164 1.00 98.06 85 TRP A O 1
ATOM 687 N N . ASN A 1 86 ? 7.433 -7.958 -11.237 1.00 97.69 86 ASN A N 1
ATOM 688 C CA . ASN A 1 86 ? 8.774 -7.604 -11.715 1.00 97.69 86 ASN A CA 1
ATOM 689 C C . ASN A 1 86 ? 9.685 -8.817 -11.974 1.00 97.69 86 ASN A C 1
ATOM 691 O O . ASN A 1 86 ? 10.612 -8.735 -12.775 1.00 97.69 86 ASN A O 1
ATOM 695 N N . GLY A 1 87 ? 9.470 -9.903 -11.236 1.00 97.94 87 GLY A N 1
ATOM 696 C CA . GLY A 1 87 ? 10.243 -11.141 -11.282 1.00 97.94 87 GLY A CA 1
ATOM 697 C C . GLY A 1 87 ? 9.496 -12.290 -11.951 1.00 97.94 87 GLY A C 1
ATOM 698 O O . GLY A 1 87 ? 9.909 -13.436 -11.786 1.00 97.94 87 GLY A O 1
ATOM 699 N N . SER A 1 88 ? 8.396 -12.001 -12.655 1.00 97.81 88 SER A N 1
ATOM 700 C CA . SER A 1 88 ? 7.651 -13.013 -13.401 1.00 97.81 88 SER A CA 1
ATOM 701 C C . SER A 1 88 ? 8.538 -13.678 -14.452 1.00 97.81 88 SER A C 1
ATOM 703 O O . SER A 1 88 ? 9.411 -13.052 -15.057 1.00 97.81 88 SER A O 1
ATOM 705 N N . VAL A 1 89 ? 8.271 -14.957 -14.701 1.00 98.19 89 VAL A N 1
ATOM 706 C CA . VAL A 1 89 ? 8.769 -15.661 -15.886 1.00 98.19 89 VAL A CA 1
ATOM 707 C C . VAL A 1 89 ? 7.937 -15.276 -17.118 1.00 98.19 89 VAL A C 1
ATOM 709 O O . VAL A 1 89 ? 6.930 -14.574 -16.994 1.00 98.19 89 VAL A O 1
ATOM 712 N N . ARG A 1 90 ? 8.363 -15.737 -18.302 1.00 98.31 90 ARG A N 1
ATOM 713 C CA . ARG A 1 90 ? 7.575 -15.648 -19.544 1.00 98.31 90 ARG A CA 1
ATOM 714 C C . ARG A 1 90 ? 6.225 -16.330 -19.355 1.00 98.31 90 ARG A C 1
ATOM 716 O O . ARG A 1 90 ? 6.163 -17.383 -18.715 1.00 98.31 90 ARG A O 1
ATOM 723 N N . ASP A 1 91 ? 5.177 -15.729 -19.896 1.00 98.12 91 ASP A N 1
ATOM 724 C CA . ASP A 1 91 ? 3.830 -16.281 -19.807 1.00 98.12 91 ASP A CA 1
ATOM 725 C C . ASP A 1 91 ? 3.558 -17.270 -20.958 1.00 98.12 91 ASP A C 1
ATOM 727 O O . ASP A 1 91 ? 4.473 -17.722 -21.652 1.00 98.12 91 ASP A O 1
ATOM 731 N N . SER A 1 92 ? 2.295 -17.661 -21.144 1.00 98.31 92 SER A N 1
ATOM 732 C CA . SER A 1 92 ? 1.884 -18.597 -22.197 1.00 98.31 92 SER A CA 1
ATOM 733 C C . SER A 1 92 ? 2.135 -18.102 -23.629 1.00 98.31 92 SER A C 1
ATOM 735 O O . SER A 1 92 ? 2.042 -18.902 -24.558 1.00 98.31 92 SER A O 1
ATOM 737 N N . TYR A 1 93 ? 2.426 -16.815 -23.822 1.00 98.00 93 TYR A N 1
ATOM 738 C CA . TYR A 1 93 ? 2.690 -16.193 -25.119 1.00 98.00 93 TYR A CA 1
ATOM 739 C C . TYR A 1 93 ? 4.185 -15.981 -25.415 1.00 98.00 93 TYR A C 1
ATOM 741 O O . TYR A 1 93 ? 4.517 -15.562 -26.526 1.00 98.00 93 TYR A O 1
ATOM 749 N N . GLY A 1 94 ? 5.082 -16.327 -24.484 1.00 91.12 94 GLY A N 1
ATOM 750 C CA . GLY A 1 94 ? 6.541 -16.186 -24.626 1.00 91.12 94 GLY A CA 1
ATOM 751 C C . GLY A 1 94 ? 7.117 -14.955 -23.939 1.00 91.12 94 GLY A C 1
ATOM 752 O O . GLY A 1 94 ? 8.300 -14.655 -24.229 1.00 91.12 94 GLY A O 1
#

Radius of gyration: 19.56 Å; chains: 1; bounding box: 40×39×46 Å

pLDDT: mean 98.09, std 2.15, range [79.12, 98.81]

Sequence (94 aa):
WSNAIERNRARTYFQAYAAAAALHFAEQAMEEVRAGRTQTWEQFDVPDESIGVGFTEAVRGVLSHHMVIRDGKIANYHPYPPTPWNGSVRDSYG

Foldseek 3Di:
DDDDVVVVVVLVVVVVVVVVVVVVVVVVVVVCVVVVNPDDDDDDDQDQWDWDKDWDQDSQGTKIWTFTHHRSHTPDIDIDDVCCVVVPDDDPVD